Protein AF-A0A914VGR2-F1 (afdb_monomer_lite)

Radius of gyration: 17.83 Å; chains: 1; bounding box: 27×38×47 Å

pLDDT: mean 92.31, std 7.95, range [60.06, 97.0]

Sequence (56 aa):
MATGKRKTRKLRGHVSHGHGRIGKHRKHPGGRGNAGGQHHHRINFDKYHPGYFGKV

InterPro domains:
  IPR027386 Ribosomal uL15, N-terminal [G3DSA:4.10.990.10] (5-50)
  IPR036227 Large ribosomal subunit protein uL15/eL18 superfamily [SSF52080] (5-54)

Organism: NCBI:txid2011161

Foldseek 3Di:
DPPDDDLQVVQPPPPQSPQDDPPHDDDCPQDDDCPQCVHPVVVVCVPPPPPPDDDD

Secondary structure (DSSP, 8-state):
---S--HHHHTTT-TTTTSTTTT---S-BTBSTTTTTTTTTHHHHHHH-TTSSS--

Structure (mmCIF, N/CA/C/O backbone):
data_AF-A0A914VGR2-F1
#
_entry.id   AF-A0A914VGR2-F1
#
loop_
_atom_site.group_PDB
_atom_site.id
_atom_site.type_symbol
_atom_site.label_atom_id
_atom_site.label_alt_id
_atom_site.label_comp_id
_atom_site.label_asym_id
_atom_site.label_entity_id
_atom_site.label_seq_id
_atom_site.pdbx_PDB_ins_code
_atom_site.Cartn_x
_atom_site.Cartn_y
_atom_site.Cartn_z
_atom_site.occupancy
_atom_site.B_iso_or_equiv
_atom_site.auth_seq_id
_atom_site.auth_comp_id
_atom_site.auth_asym_id
_atom_site.auth_atom_id
_atom_site.pdbx_PDB_model_num
ATOM 1 N N . MET A 1 1 ? 7.549 23.664 -11.361 1.00 60.06 1 MET A N 1
ATOM 2 C CA . MET A 1 1 ? 7.862 22.675 -12.421 1.00 60.06 1 MET A CA 1
ATOM 3 C C . MET A 1 1 ? 8.094 21.311 -11.787 1.00 60.06 1 MET A C 1
ATOM 5 O O . MET A 1 1 ? 8.744 21.254 -10.753 1.00 60.06 1 MET A O 1
ATOM 9 N N . ALA A 1 2 ? 7.559 20.224 -12.351 1.00 71.06 2 ALA A N 1
ATOM 10 C CA . ALA A 1 2 ? 7.835 18.879 -11.839 1.00 71.06 2 ALA A CA 1
ATOM 11 C C . ALA A 1 2 ? 9.243 18.444 -12.275 1.00 71.06 2 ALA A C 1
ATOM 13 O O . ALA A 1 2 ? 9.478 18.194 -13.454 1.00 71.06 2 ALA A O 1
ATOM 14 N N . THR A 1 3 ? 10.180 18.378 -11.332 1.00 77.25 3 THR A N 1
ATOM 15 C CA . THR A 1 3 ? 11.608 18.125 -11.599 1.00 77.25 3 THR A CA 1
ATOM 16 C C . THR A 1 3 ? 11.946 16.637 -11.757 1.00 77.25 3 THR A C 1
ATOM 18 O O . THR A 1 3 ? 12.963 16.287 -12.349 1.00 77.25 3 THR A O 1
ATOM 21 N N . GLY A 1 4 ? 11.080 15.731 -11.286 1.00 85.19 4 GLY A N 1
ATOM 22 C CA . GLY A 1 4 ? 11.298 14.283 -11.332 1.00 85.19 4 GLY A CA 1
ATOM 23 C C . GLY A 1 4 ? 10.418 13.550 -12.347 1.00 85.19 4 GLY A C 1
ATOM 24 O O . GLY A 1 4 ? 9.191 13.666 -12.336 1.00 85.19 4 GLY A O 1
ATOM 25 N N . LYS A 1 5 ? 11.026 12.698 -13.188 1.00 88.75 5 LYS A N 1
ATOM 26 C CA . LYS A 1 5 ? 10.273 11.731 -14.010 1.00 88.75 5 LYS A CA 1
ATOM 27 C C . LYS A 1 5 ? 9.493 10.777 -13.092 1.00 88.75 5 LYS A C 1
ATOM 29 O O . LYS A 1 5 ? 10.080 10.152 -12.210 1.00 88.75 5 LYS A O 1
ATOM 34 N N . ARG A 1 6 ? 8.187 10.600 -13.347 1.00 92.25 6 ARG A N 1
ATOM 35 C CA . ARG A 1 6 ? 7.336 9.628 -12.626 1.00 92.25 6 ARG A CA 1
ATOM 36 C C . ARG A 1 6 ? 7.913 8.209 -12.731 1.00 92.25 6 ARG A C 1
ATOM 38 O O . ARG A 1 6 ? 8.395 7.826 -13.799 1.00 92.25 6 ARG A O 1
ATOM 45 N N . LYS A 1 7 ? 7.770 7.399 -11.670 1.00 92.56 7 LYS A N 1
ATOM 46 C CA . LYS A 1 7 ? 8.232 5.993 -11.609 1.00 92.56 7 LYS A CA 1
ATOM 47 C C . LYS A 1 7 ? 7.815 5.183 -12.843 1.00 92.56 7 LYS A C 1
ATOM 49 O O . LYS A 1 7 ? 8.641 4.490 -13.426 1.00 92.56 7 LYS A O 1
ATOM 54 N N . THR A 1 8 ? 6.576 5.351 -13.311 1.00 94.69 8 THR A N 1
ATOM 55 C CA . THR A 1 8 ? 6.036 4.661 -14.495 1.00 94.69 8 THR A CA 1
ATOM 56 C C . THR A 1 8 ? 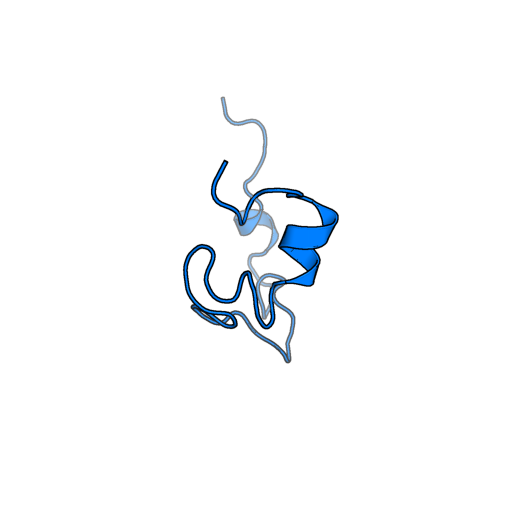6.879 4.866 -15.752 1.00 94.69 8 THR A C 1
ATOM 58 O O . THR A 1 8 ? 7.002 3.952 -16.558 1.00 94.69 8 THR A O 1
ATOM 61 N N . ARG A 1 9 ? 7.495 6.043 -15.938 1.00 93.94 9 ARG A N 1
ATOM 62 C CA . ARG A 1 9 ? 8.335 6.310 -17.118 1.00 93.94 9 ARG A CA 1
ATOM 63 C C . ARG A 1 9 ? 9.616 5.484 -17.111 1.00 93.94 9 ARG A C 1
ATOM 65 O O . ARG A 1 9 ? 10.061 5.106 -18.184 1.00 93.94 9 ARG A O 1
ATOM 72 N N . LYS A 1 10 ? 10.171 5.202 -15.929 1.00 93.31 10 LYS A N 1
ATOM 73 C CA . LYS A 1 10 ? 11.373 4.374 -15.763 1.00 93.31 10 LYS A CA 1
ATOM 74 C C . LYS A 1 10 ? 11.087 2.876 -15.921 1.00 93.31 10 LYS A C 1
ATOM 76 O O . LYS A 1 10 ? 12.014 2.121 -16.145 1.00 93.31 10 LYS A O 1
ATOM 81 N N . LEU A 1 11 ? 9.824 2.454 -15.804 1.00 95.75 11 LEU A N 1
ATOM 82 C CA . LEU A 1 11 ? 9.425 1.041 -15.834 1.00 95.75 11 LEU A CA 1
ATOM 83 C C . LEU A 1 11 ? 8.875 0.562 -17.189 1.00 95.75 11 LEU A C 1
ATOM 85 O O . LEU A 1 11 ? 8.522 -0.608 -17.318 1.00 95.75 11 LEU A O 1
ATOM 89 N N . ARG A 1 12 ? 8.802 1.429 -18.207 1.00 95.00 12 ARG A N 1
ATOM 90 C CA . ARG A 1 12 ? 8.395 1.018 -19.563 1.00 95.00 12 ARG A CA 1
ATOM 91 C C . ARG A 1 12 ? 9.414 0.032 -20.141 1.00 95.00 12 ARG A C 1
ATOM 93 O O . ARG A 1 12 ? 10.608 0.212 -19.947 1.00 95.00 12 ARG A O 1
ATOM 100 N N . GLY A 1 13 ? 8.936 -1.002 -20.833 1.00 96.00 13 GLY A N 1
ATOM 101 C CA . GLY A 1 13 ? 9.770 -2.093 -21.356 1.00 96.00 13 GLY A CA 1
ATOM 102 C C . GLY A 1 13 ? 10.020 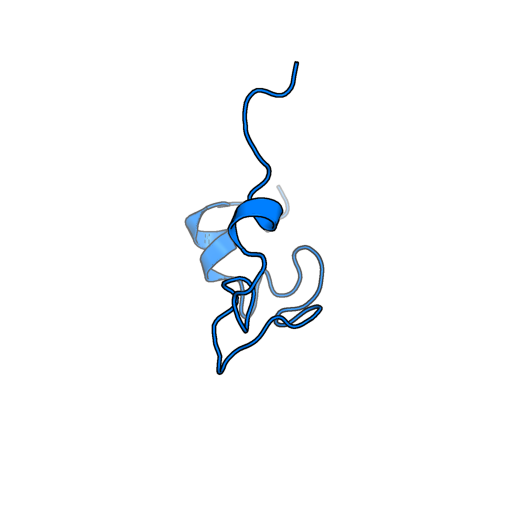-3.230 -20.357 1.00 96.00 13 GLY A C 1
ATOM 103 O O . GLY A 1 13 ? 10.404 -4.322 -20.764 1.00 96.00 13 GLY A O 1
ATOM 104 N N . HIS A 1 14 ? 9.737 -3.036 -19.063 1.00 95.81 14 HIS A N 1
ATOM 105 C CA . HIS A 1 14 ? 9.805 -4.122 -18.088 1.00 95.81 14 HIS A CA 1
ATOM 106 C C . HIS A 1 14 ? 8.550 -4.999 -18.135 1.00 95.81 14 HIS A C 1
ATOM 108 O O . HIS A 1 14 ? 7.424 -4.503 -18.117 1.00 95.81 14 HIS A O 1
ATOM 114 N N . VAL A 1 15 ? 8.755 -6.317 -18.075 1.00 95.25 15 VAL A N 1
ATOM 115 C CA . VAL A 1 15 ? 7.699 -7.335 -18.219 1.00 95.25 15 VAL A CA 1
ATOM 116 C C . VAL A 1 15 ? 6.557 -7.183 -17.201 1.00 95.25 15 VAL A C 1
ATOM 118 O O . VAL A 1 15 ? 5.398 -7.365 -17.554 1.00 95.25 15 VAL A O 1
ATOM 121 N N . SER A 1 16 ? 6.845 -6.842 -15.938 1.00 95.69 16 SER A N 1
ATOM 122 C CA . SER A 1 16 ? 5.842 -6.869 -14.851 1.00 95.69 16 SER A CA 1
ATOM 123 C C . SER A 1 16 ? 5.651 -5.551 -14.095 1.00 95.69 16 SER A C 1
ATOM 125 O O . SER A 1 16 ? 4.997 -5.540 -13.051 1.00 95.69 16 SER A O 1
ATOM 127 N N . HIS A 1 17 ? 6.235 -4.444 -14.569 1.00 95.94 17 HIS A N 1
ATOM 128 C CA . HIS A 1 17 ? 6.164 -3.130 -13.903 1.00 95.94 17 HIS A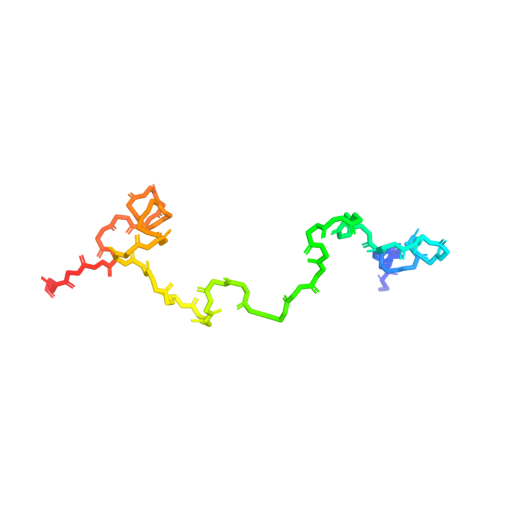 CA 1
ATOM 129 C C . HIS A 1 17 ? 6.588 -3.142 -12.413 1.00 95.94 17 HIS A C 1
ATOM 131 O O . HIS A 1 17 ? 6.173 -2.294 -11.627 1.00 95.94 17 HIS A O 1
ATOM 137 N N . GLY A 1 18 ? 7.439 -4.095 -12.014 1.00 94.94 18 GLY A N 1
ATOM 138 C CA . GLY A 1 18 ? 7.930 -4.216 -10.638 1.00 94.94 18 GLY A CA 1
ATOM 139 C C . GLY A 1 18 ? 6.994 -4.953 -9.672 1.00 94.94 18 GLY A C 1
ATOM 140 O O . GLY A 1 18 ? 7.242 -4.922 -8.473 1.00 94.94 18 GLY A O 1
ATOM 141 N N . HIS A 1 19 ? 5.956 -5.644 -10.155 1.00 95.94 19 HIS A N 1
ATOM 142 C CA . HIS A 1 19 ? 5.029 -6.426 -9.315 1.00 95.94 19 HIS A CA 1
ATOM 143 C C . HIS A 1 19 ? 5.403 -7.917 -9.181 1.00 95.94 19 HIS A C 1
ATOM 145 O O . HIS A 1 19 ? 4.573 -8.740 -8.796 1.00 95.94 19 HIS A O 1
ATOM 151 N N . GLY A 1 20 ? 6.645 -8.282 -9.523 1.00 95.19 20 GLY A N 1
ATOM 152 C CA . GLY A 1 20 ? 7.098 -9.678 -9.559 1.00 95.19 20 GLY A CA 1
ATOM 153 C C . GLY A 1 20 ? 6.444 -10.498 -10.682 1.00 95.19 20 GLY A C 1
ATOM 154 O O . GLY A 1 20 ? 5.523 -10.040 -11.357 1.00 95.19 20 GLY A O 1
ATOM 155 N N . ARG A 1 21 ? 6.954 -11.709 -10.943 1.00 95.75 21 ARG A N 1
ATOM 156 C CA . ARG A 1 21 ? 6.414 -12.594 -11.999 1.00 95.75 21 ARG A CA 1
ATOM 157 C C . ARG A 1 21 ? 5.296 -13.517 -11.496 1.00 95.75 21 ARG A C 1
ATOM 159 O O . ARG A 1 21 ? 4.341 -13.763 -12.229 1.00 95.75 21 ARG A O 1
ATOM 166 N N . ILE A 1 22 ? 5.412 -13.996 -10.255 1.00 96.25 22 ILE A N 1
ATOM 167 C CA . ILE A 1 22 ? 4.571 -15.071 -9.702 1.00 96.25 22 ILE A CA 1
ATOM 168 C C . ILE A 1 22 ? 3.322 -14.512 -9.006 1.00 96.25 22 ILE A C 1
ATOM 170 O O . ILE A 1 22 ? 2.210 -14.790 -9.446 1.00 96.25 22 ILE A O 1
ATOM 174 N N . GLY A 1 23 ? 3.491 -13.677 -7.971 1.00 93.88 23 GLY A N 1
ATOM 175 C CA . GLY A 1 23 ? 2.365 -13.138 -7.189 1.00 93.88 23 GLY A CA 1
ATOM 176 C C . GLY A 1 23 ? 1.422 -12.231 -7.993 1.00 93.88 23 GLY A C 1
ATOM 177 O O . GLY A 1 23 ? 0.207 -12.313 -7.827 1.00 93.88 23 GLY A O 1
ATOM 178 N N . LYS A 1 24 ? 1.981 -11.448 -8.934 1.00 95.19 24 LYS A N 1
ATOM 179 C CA . LYS A 1 24 ? 1.312 -10.464 -9.814 1.00 95.19 24 LYS A CA 1
ATOM 180 C C . LYS A 1 24 ? 0.472 -9.416 -9.055 1.00 95.19 24 LYS A C 1
ATOM 182 O O . LYS A 1 24 ? 0.113 -9.558 -7.893 1.00 95.19 24 LYS A O 1
ATOM 187 N N . HIS A 1 25 ? 0.127 -8.325 -9.737 1.00 96.88 25 HIS A N 1
ATOM 188 C CA . HIS A 1 25 ? -0.781 -7.327 -9.175 1.00 96.88 25 HIS A CA 1
ATOM 189 C C . HIS A 1 25 ? -2.228 -7.843 -9.224 1.00 96.88 25 HIS A C 1
ATOM 191 O O . HIS A 1 25 ? -2.713 -8.254 -10.282 1.00 96.88 25 HIS A O 1
ATOM 197 N N . ARG A 1 26 ? -2.911 -7.844 -8.077 1.00 96.62 26 ARG A N 1
ATOM 198 C CA . ARG A 1 26 ? -4.305 -8.287 -7.919 1.00 96.62 26 ARG A CA 1
ATOM 199 C C . ARG A 1 26 ? -5.119 -7.163 -7.298 1.00 96.62 26 ARG A C 1
ATOM 201 O O . ARG A 1 26 ? -4.585 -6.372 -6.532 1.00 96.62 26 ARG A O 1
ATOM 208 N N . LYS A 1 27 ? -6.409 -7.090 -7.636 1.00 96.69 27 LYS A N 1
ATOM 209 C CA . LYS A 1 27 ? -7.249 -5.928 -7.311 1.00 96.69 27 LYS A CA 1
ATOM 210 C C . LYS A 1 27 ? -7.401 -5.701 -5.798 1.00 96.69 27 LYS A C 1
ATOM 212 O O . LYS A 1 27 ? -7.202 -4.580 -5.354 1.00 96.69 27 LYS A O 1
ATOM 217 N N . HIS A 1 28 ? -7.726 -6.743 -5.023 1.00 96.44 28 HIS A N 1
ATOM 218 C CA . HIS A 1 28 ? -7.925 -6.656 -3.566 1.00 96.44 28 HIS A CA 1
ATOM 219 C C . HIS A 1 28 ? -7.581 -7.990 -2.860 1.00 96.44 28 HIS A C 1
ATOM 221 O O . HIS A 1 28 ? -8.492 -8.74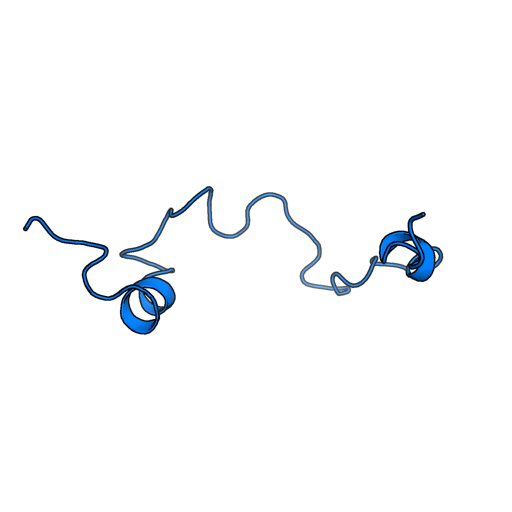3 -2.527 1.00 96.44 28 HIS A O 1
ATOM 227 N N . PRO A 1 29 ? -6.297 -8.331 -2.642 1.00 95.00 29 PRO A N 1
ATOM 228 C CA . PRO A 1 29 ? -5.917 -9.636 -2.084 1.00 95.00 29 PRO A CA 1
ATOM 229 C C . PRO A 1 29 ? -6.278 -9.844 -0.598 1.00 95.00 29 PRO A C 1
ATOM 231 O O . PRO A 1 29 ? -6.307 -10.983 -0.155 1.00 95.00 29 PRO A O 1
ATOM 234 N N . GLY A 1 30 ? -6.569 -8.781 0.163 1.00 94.56 30 GLY A N 1
ATOM 235 C CA . GLY A 1 30 ? -6.871 -8.854 1.604 1.00 94.56 30 GLY A CA 1
ATOM 236 C C . GLY A 1 30 ? -8.166 -8.151 2.018 1.00 94.56 30 GLY A C 1
ATOM 237 O O . GLY A 1 30 ? -8.355 -7.873 3.200 1.00 94.56 30 GLY A O 1
ATOM 238 N N . GLY A 1 31 ? -9.035 -7.827 1.053 1.00 96.38 31 GLY A N 1
ATOM 239 C CA . GLY A 1 31 ? -10.245 -7.028 1.267 1.00 96.38 31 GLY A CA 1
ATOM 240 C C . GLY A 1 31 ? -10.073 -5.546 0.912 1.00 96.38 31 GLY A C 1
ATOM 241 O O . GLY A 1 31 ? -9.152 -5.162 0.188 1.00 96.38 31 GLY A O 1
ATOM 242 N N . ARG A 1 32 ? -11.010 -4.710 1.372 1.00 97.00 32 ARG A N 1
ATOM 243 C CA . ARG A 1 32 ? -11.043 -3.257 1.132 1.00 97.00 32 ARG A CA 1
ATOM 244 C C . ARG A 1 32 ? -10.977 -2.500 2.457 1.00 97.00 32 ARG A C 1
ATOM 246 O O . ARG A 1 32 ? -11.498 -2.982 3.457 1.00 97.00 32 ARG A O 1
ATOM 253 N N . GLY A 1 33 ? -10.390 -1.303 2.442 1.00 95.69 33 GLY A N 1
ATOM 254 C CA . GLY A 1 33 ? -10.250 -0.478 3.645 1.00 95.69 33 GLY A CA 1
ATOM 255 C C . GLY A 1 33 ? -9.528 -1.227 4.770 1.00 95.69 33 GLY A C 1
ATOM 256 O O . GLY A 1 33 ? -8.563 -1.941 4.512 1.00 95.69 33 GLY A O 1
ATOM 257 N N . ASN A 1 34 ? -10.045 -1.112 5.995 1.00 94.69 34 ASN A N 1
ATOM 258 C CA . ASN A 1 34 ? -9.480 -1.729 7.202 1.00 94.69 34 ASN A CA 1
ATOM 259 C C . ASN A 1 34 ? -10.067 -3.124 7.512 1.00 94.69 34 ASN A C 1
ATOM 261 O O . ASN A 1 34 ? -10.089 -3.556 8.666 1.00 94.69 34 ASN A O 1
ATOM 265 N N . ALA A 1 35 ? -10.570 -3.838 6.497 1.00 96.12 35 ALA A N 1
ATOM 266 C CA . ALA A 1 35 ? -11.111 -5.185 6.667 1.00 96.12 35 ALA A CA 1
ATOM 267 C C . ALA A 1 35 ? -10.076 -6.149 7.275 1.00 96.12 35 ALA A C 1
ATOM 269 O O . ALA A 1 35 ? -8.880 -6.065 6.995 1.00 96.12 35 ALA A O 1
ATOM 270 N N . GLY A 1 36 ? -10.552 -7.087 8.098 1.00 96.88 36 GLY A N 1
ATOM 271 C CA . GLY A 1 36 ? -9.704 -8.096 8.738 1.00 96.88 36 GLY A CA 1
ATOM 272 C C . GLY A 1 36 ? -8.867 -7.583 9.913 1.00 96.88 36 GLY A C 1
ATOM 273 O O . GLY A 1 36 ? -7.987 -8.308 10.369 1.00 96.88 36 GLY A O 1
ATOM 274 N N . GLY A 1 37 ? -9.125 -6.370 10.417 1.00 95.50 37 GLY A N 1
ATOM 275 C CA . GLY A 1 37 ? -8.315 -5.736 11.463 1.00 95.50 37 GLY A CA 1
ATOM 276 C C . GLY A 1 37 ? -8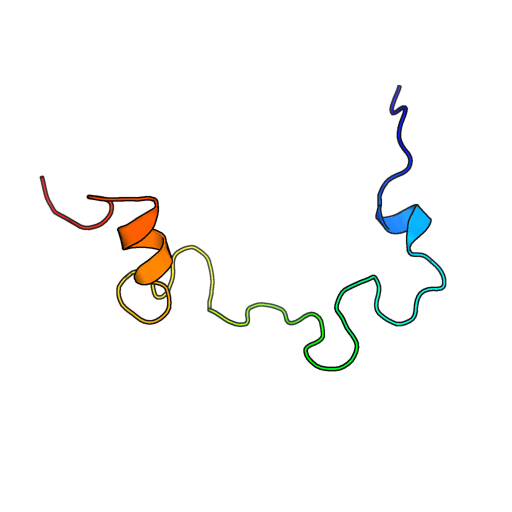.252 -6.476 12.805 1.00 95.50 37 GLY A C 1
ATOM 277 O O . GLY A 1 37 ? -7.267 -6.327 13.508 1.00 95.50 37 GLY A O 1
ATOM 278 N N . GLN A 1 38 ? -9.229 -7.330 13.125 1.00 94.94 38 GLN A N 1
ATOM 279 C CA . GLN A 1 38 ? -9.172 -8.247 14.279 1.00 94.94 38 GLN A CA 1
ATOM 280 C C . GLN A 1 38 ? -8.843 -9.704 13.891 1.00 94.94 38 GLN A C 1
ATOM 282 O O . GLN A 1 38 ? -8.690 -10.559 14.758 1.00 94.94 38 GLN A O 1
ATOM 287 N N . HIS A 1 39 ? -8.714 -9.991 12.591 1.00 95.88 39 HIS A N 1
ATOM 288 C CA . HIS A 1 39 ? -8.462 -11.324 12.039 1.00 95.88 39 HIS A CA 1
ATOM 289 C C . HIS A 1 39 ? -7.056 -11.383 11.418 1.00 95.88 39 HIS A C 1
ATOM 291 O O . HIS A 1 39 ? -6.051 -11.246 12.113 1.00 95.88 39 HIS A O 1
ATOM 297 N N . HIS A 1 40 ? -6.953 -11.551 10.096 1.00 96.69 40 HIS A N 1
ATOM 298 C CA . HIS A 1 40 ? -5.683 -11.722 9.385 1.00 96.69 40 HIS A CA 1
ATOM 299 C C . HIS A 1 40 ? -4.830 -10.447 9.279 1.00 96.69 40 HIS A C 1
ATOM 301 O O . HIS A 1 40 ? -3.660 -10.544 8.924 1.00 96.69 40 HIS A O 1
ATOM 307 N N . HIS A 1 41 ? -5.361 -9.265 9.613 1.00 96.62 41 HIS A N 1
ATOM 308 C CA . HIS A 1 41 ? -4.593 -8.013 9.705 1.00 96.62 41 HIS A CA 1
ATOM 309 C C . HIS A 1 41 ? -4.326 -7.555 11.148 1.00 96.62 41 HIS A C 1
ATOM 311 O O . HIS A 1 41 ? -3.757 -6.478 11.338 1.00 96.62 41 HIS A O 1
ATOM 317 N N . ARG A 1 42 ? -4.667 -8.369 12.159 1.00 95.50 42 ARG A N 1
ATOM 318 C CA . ARG A 1 42 ? -4.523 -8.033 13.587 1.00 95.50 42 ARG A CA 1
ATOM 319 C C . ARG A 1 42 ? -3.136 -7.512 13.956 1.00 95.50 42 ARG A C 1
ATOM 321 O O . ARG A 1 42 ? -3.017 -6.477 14.596 1.00 95.50 42 ARG A O 1
ATOM 328 N N . ILE A 1 43 ? -2.087 -8.157 13.445 1.00 96.25 43 ILE A N 1
ATOM 329 C CA . ILE A 1 43 ? -0.689 -7.791 13.727 1.00 96.25 43 ILE A CA 1
ATOM 330 C C . ILE A 1 43 ? -0.397 -6.320 13.384 1.00 96.25 43 ILE A C 1
ATOM 332 O O . ILE A 1 43 ? 0.354 -5.660 14.096 1.00 96.25 43 ILE A O 1
ATOM 336 N N . ASN A 1 44 ? -0.987 -5.786 12.311 1.00 94.75 44 ASN A N 1
ATOM 337 C CA . ASN A 1 44 ? -0.764 -4.397 11.909 1.00 94.75 44 ASN A CA 1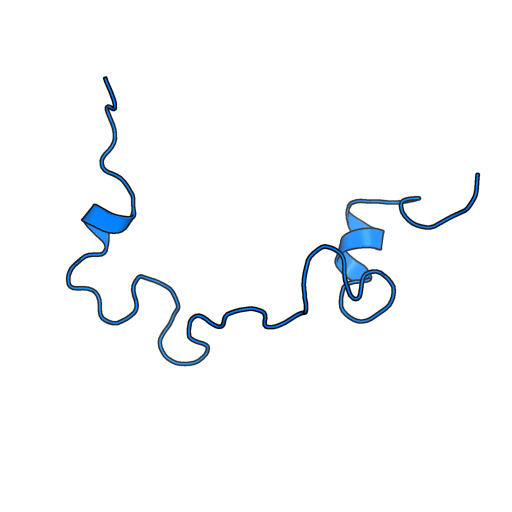
ATOM 338 C C . ASN A 1 44 ? -1.434 -3.395 12.865 1.00 94.75 44 ASN A C 1
ATOM 340 O O . ASN A 1 44 ? -0.890 -2.321 13.124 1.00 94.75 44 ASN A O 1
ATOM 344 N N . PHE A 1 45 ? -2.611 -3.741 13.387 1.00 95.25 45 PHE A N 1
ATOM 345 C CA . PHE A 1 45 ? -3.337 -2.896 14.332 1.00 95.25 45 PHE A CA 1
ATOM 346 C C . PHE A 1 45 ? -2.713 -2.961 15.721 1.00 95.25 45 PHE A C 1
ATOM 348 O O . PHE A 1 45 ? -2.417 -1.913 16.282 1.00 95.25 45 PHE A O 1
ATOM 355 N N . ASP A 1 46 ? -2.388 -4.154 16.214 1.00 93.44 46 ASP A N 1
ATOM 356 C CA . ASP A 1 46 ? -1.746 -4.317 17.521 1.00 93.44 46 ASP A CA 1
ATOM 357 C C . ASP A 1 46 ? -0.389 -3.598 17.577 1.00 93.44 46 ASP A C 1
ATOM 359 O O . ASP A 1 46 ? -0.051 -2.969 18.577 1.00 93.44 46 ASP A O 1
ATOM 363 N N . LYS A 1 47 ? 0.394 -3.664 16.488 1.00 96.38 47 LYS A N 1
ATOM 364 C CA . LYS A 1 47 ? 1.751 -3.105 16.454 1.00 96.38 47 LYS A CA 1
ATOM 365 C C . LYS A 1 47 ? 1.787 -1.588 16.304 1.00 96.38 47 LYS A C 1
ATOM 367 O O . LYS A 1 47 ? 2.631 -0.942 16.916 1.00 96.38 47 LYS A O 1
ATOM 372 N N . TYR A 1 48 ? 0.949 -1.035 15.433 1.00 96.50 48 TYR A N 1
ATOM 373 C CA . TYR A 1 48 ? 1.066 0.369 15.024 1.00 96.50 48 TYR A CA 1
ATOM 374 C C . TYR A 1 48 ? -0.113 1.238 15.465 1.00 96.50 48 TYR A C 1
ATOM 376 O O . TYR A 1 48 ? -0.003 2.459 15.424 1.00 96.50 48 TYR A O 1
ATOM 384 N N . HIS A 1 49 ? -1.225 0.634 15.889 1.00 94.50 49 HIS A N 1
ATOM 385 C CA . HIS A 1 49 ? -2.459 1.337 16.243 1.00 94.50 49 HIS A CA 1
ATOM 386 C C . HIS A 1 49 ? -3.064 0.781 17.549 1.00 94.50 49 HIS A C 1
ATOM 388 O O . HIS A 1 49 ? -4.204 0.302 17.552 1.00 94.50 49 HIS A O 1
ATOM 394 N N . PRO A 1 50 ? -2.321 0.812 18.673 1.00 92.62 50 PRO A N 1
ATOM 395 C CA . PRO A 1 50 ? -2.856 0.358 19.952 1.00 92.62 50 PRO A CA 1
ATOM 396 C C . PRO A 1 50 ? -4.088 1.191 20.337 1.00 92.62 50 PRO A C 1
ATOM 398 O O . PRO A 1 50 ? -4.109 2.406 20.158 1.00 92.62 50 PRO A O 1
ATOM 401 N N . GLY A 1 51 ? -5.134 0.529 20.836 1.00 91.94 51 GLY A N 1
ATOM 402 C CA . GLY A 1 51 ? -6.401 1.179 21.195 1.00 91.94 51 GLY A CA 1
ATOM 403 C C . GLY A 1 51 ? -7.313 1.529 20.012 1.00 91.94 51 GLY A C 1
ATOM 404 O O . GLY A 1 51 ? -8.372 2.108 20.226 1.00 91.94 51 GLY A O 1
ATOM 405 N N . TYR A 1 52 ? -6.955 1.156 18.774 1.00 92.94 52 TYR A N 1
ATOM 406 C CA . TYR A 1 52 ? -7.819 1.369 17.601 1.00 92.94 52 TYR A CA 1
ATOM 407 C C . TYR A 1 52 ? -9.162 0.637 17.711 1.00 92.94 52 TYR A C 1
ATOM 409 O O . TYR A 1 52 ? -10.183 1.109 17.213 1.00 92.94 52 TYR A O 1
ATOM 417 N N . PHE A 1 53 ? -9.159 -0.521 18.371 1.00 88.38 53 PHE A N 1
ATOM 418 C CA . PHE A 1 53 ? -10.371 -1.243 18.727 1.00 88.38 53 PHE A CA 1
ATOM 419 C C . PHE A 1 53 ? -10.645 -1.070 20.218 1.00 88.38 53 PHE A C 1
ATOM 421 O O . PHE A 1 53 ? -9.780 -1.341 21.047 1.00 88.38 53 PHE A O 1
ATOM 428 N N . GLY A 1 54 ? -11.865 -0.656 20.547 1.00 86.38 54 GLY A N 1
ATOM 429 C CA . GLY A 1 54 ? -12.305 -0.436 21.918 1.00 86.38 54 GLY A CA 1
ATOM 430 C C . GLY A 1 54 ? -13.394 0.628 21.967 1.00 86.38 54 GLY A C 1
ATOM 431 O O . GLY A 1 54 ? -13.471 1.495 21.101 1.00 86.38 54 GLY A O 1
ATOM 432 N N . LYS A 1 55 ? -14.262 0.533 22.970 1.00 72.94 55 LYS A N 1
ATOM 433 C CA . LYS A 1 55 ? -15.084 1.654 23.419 1.00 72.94 55 LYS A CA 1
ATOM 434 C C . LYS A 1 55 ? -14.315 2.273 24.574 1.00 72.94 55 LYS A C 1
ATOM 436 O O . LYS A 1 55 ? -14.124 1.591 25.576 1.00 72.94 55 LYS A O 1
ATOM 441 N N . VAL A 1 56 ? -13.855 3.501 24.425 1.00 63.16 56 VAL A N 1
ATOM 442 C CA . VAL A 1 56 ? -13.628 4.363 25.587 1.00 63.16 56 VAL A CA 1
ATOM 443 C C . VAL A 1 56 ? -14.835 5.277 25.660 1.00 63.16 56 VAL A C 1
ATOM 445 O O . VAL A 1 56 ? -15.252 5.737 24.570 1.00 63.16 56 VAL A O 1
#